Protein AF-0000000083565569 (afdb_homodimer)

InterPro domains:
  IPR007159 SpoVT-AbrB domain [PF04014] (18-50)
  IPR007159 SpoVT-AbrB domain [SM00966] (15-62)
  IPR037914 SpoVT-AbrB domain superfamily [SSF89447] (13-56)

Foldseek 3Di:
DPPPPDDDPDDWDWDDDPPDIDTDDDPVVCVVLPHDVPFDWDWDADPVVRDIDTHGDPPPPPPD/DPPPPDDDPDDWDWDDDPPDIDTDDDPVVCVVLPHDVPFDWDWDADPVVRDIDTHGDPPPPPPD

Organism: NCBI:txid148449

Structure (mmCIF, N/CA/C/O backbone):
data_AF-0000000083565569-model_v1
#
loop_
_entity.id
_entity.type
_entity.pdbx_description
1 polymer 'Antidote-toxin recognition antitoxin MazE'
#
loop_
_atom_site.group_PDB
_atom_site.id
_atom_site.type_symbol
_atom_site.label_atom_id
_atom_site.label_alt_id
_atom_site.label_comp_id
_atom_site.label_asym_id
_atom_site.label_entity_id
_atom_site.label_seq_id
_atom_site.pdbx_PDB_ins_code
_atom_site.Cartn_x
_atom_site.Cartn_y
_atom_site.Cartn_z
_atom_site.occupancy
_atom_site.B_iso_or_equiv
_atom_site.auth_seq_id
_atom_site.auth_comp_id
_atom_site.auth_asym_id
_atom_site.auth_atom_id
_atom_site.pdbx_PDB_model_num
ATOM 1 N N . MET A 1 1 ? 20.891 -3.637 2.094 1 44.06 1 MET A N 1
ATOM 2 C CA . MET A 1 1 ? 20.484 -3.93 3.463 1 44.06 1 MET A CA 1
ATOM 3 C C . MET A 1 1 ? 19.266 -3.094 3.854 1 44.06 1 MET A C 1
ATOM 5 O O . MET A 1 1 ? 19.109 -1.96 3.395 1 44.06 1 MET A O 1
ATOM 9 N N . PRO A 1 2 ? 18.172 -3.762 4.184 1 56.38 2 PRO A N 1
ATOM 10 C CA . PRO A 1 2 ? 17.078 -2.904 4.625 1 56.38 2 PRO A CA 1
ATOM 11 C C . PRO A 1 2 ? 17.516 -1.814 5.594 1 56.38 2 PRO A C 1
ATOM 13 O O . PRO A 1 2 ? 18.484 -2.006 6.34 1 56.38 2 PRO A O 1
ATOM 16 N N . PRO A 1 3 ? 17.312 -0.613 5.199 1 57.56 3 PRO A N 1
ATOM 17 C CA . PRO A 1 3 ? 17.734 0.401 6.168 1 57.56 3 PRO A CA 1
ATOM 18 C C . PRO A 1 3 ? 17.469 -0.012 7.613 1 57.56 3 PRO A C 1
ATOM 20 O O . PRO A 1 3 ? 16.516 -0.741 7.883 1 57.56 3 PRO A O 1
ATOM 23 N N . GLU A 1 4 ? 18.469 -0.09 8.422 1 61.59 4 GLU A N 1
ATOM 24 C CA . GLU A 1 4 ? 18.516 -0.469 9.828 1 61.59 4 GLU A CA 1
ATOM 25 C C . GLU A 1 4 ? 17.234 -0.045 10.555 1 61.59 4 GLU A C 1
ATOM 27 O O . GLU A 1 4 ? 16.781 -0.729 11.469 1 61.59 4 GLU A O 1
ATOM 32 N N . ARG A 1 5 ? 16.547 0.929 10.203 1 79.75 5 ARG A N 1
ATOM 33 C CA . ARG A 1 5 ? 15.445 1.438 11.008 1 79.75 5 ARG A CA 1
ATOM 34 C C . ARG A 1 5 ? 14.102 1.084 10.383 1 79.75 5 ARG A C 1
ATOM 36 O O . ARG A 1 5 ? 13.07 1.639 10.766 1 79.75 5 ARG A O 1
ATOM 43 N N . SER A 1 6 ? 14.086 0.069 9.469 1 91 6 SER A N 1
ATOM 44 C CA . SER A 1 6 ? 12.828 -0.41 8.906 1 91 6 SER A CA 1
ATOM 45 C C . SER A 1 6 ? 12.211 -1.497 9.781 1 91 6 SER A C 1
ATOM 47 O O . SER A 1 6 ? 12.922 -2.33 10.344 1 91 6 SER A O 1
ATOM 49 N N . VAL A 1 7 ? 10.859 -1.335 10.031 1 90.69 7 VAL A N 1
ATOM 50 C CA . VAL A 1 7 ? 10.094 -2.297 10.812 1 90.69 7 VAL A CA 1
ATOM 51 C C . VAL A 1 7 ? 9.258 -3.176 9.891 1 90.69 7 VAL A C 1
ATOM 53 O O . VAL A 1 7 ? 8.492 -2.668 9.062 1 90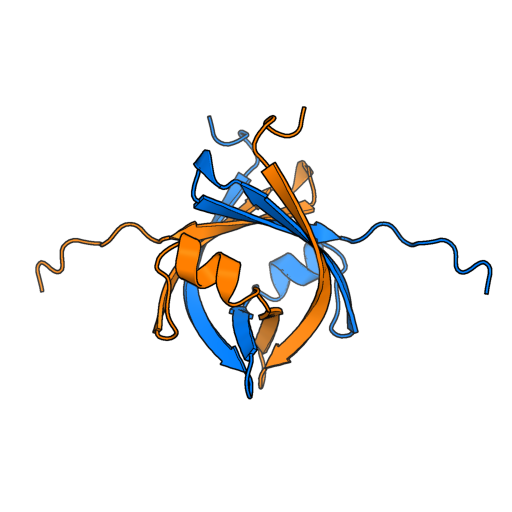.69 7 VAL A O 1
ATOM 56 N N . LEU A 1 8 ? 9.547 -4.469 10.008 1 92.38 8 LEU A N 1
ATOM 57 C CA . LEU A 1 8 ? 8.641 -5.395 9.336 1 92.38 8 LEU A CA 1
ATOM 58 C C . LEU A 1 8 ? 7.27 -5.395 10.008 1 92.38 8 LEU A C 1
ATOM 60 O O . LEU A 1 8 ? 7.141 -5.805 11.164 1 92.38 8 LEU A O 1
ATOM 64 N N . ILE A 1 9 ? 6.184 -4.883 9.328 1 93.81 9 ILE A N 1
ATOM 65 C CA . ILE A 1 9 ? 4.832 -4.848 9.867 1 93.81 9 ILE A CA 1
ATOM 66 C C . ILE A 1 9 ? 4.219 -6.246 9.82 1 93.81 9 ILE A C 1
ATOM 68 O O . ILE A 1 9 ? 3.623 -6.703 10.797 1 93.81 9 ILE A O 1
ATOM 72 N N . GLY A 1 10 ? 4.172 -6.91 8.797 1 94 10 GLY A N 1
ATOM 73 C CA . GLY A 1 10 ? 3.633 -8.25 8.617 1 94 10 GLY A CA 1
ATOM 74 C C . GLY A 1 10 ? 2.98 -8.453 7.266 1 94 10 GLY A C 1
ATOM 75 O O . GLY A 1 10 ? 3.193 -7.668 6.344 1 94 10 GLY A O 1
ATOM 76 N N . ARG A 1 11 ? 2.289 -9.609 7.25 1 96.44 11 ARG A N 1
ATOM 77 C CA . ARG A 1 11 ? 1.621 -9.984 6.008 1 96.44 11 ARG A CA 1
ATOM 78 C C . ARG A 1 11 ? 0.234 -9.359 5.922 1 96.44 11 ARG A C 1
ATOM 80 O O . ARG A 1 11 ? -0.448 -9.203 6.934 1 96.44 11 ARG A O 1
ATOM 87 N N . ARG A 1 12 ? -0.069 -8.922 4.84 1 97.44 12 ARG A N 1
ATOM 88 C CA . ARG A 1 12 ? -1.396 -8.445 4.469 1 97.44 12 ARG A CA 1
ATOM 89 C C . ARG A 1 12 ? -1.885 -9.125 3.193 1 97.44 12 ARG A C 1
ATOM 91 O O . ARG A 1 12 ? -1.098 -9.742 2.471 1 97.44 12 ARG A O 1
ATOM 98 N N . THR A 1 13 ? -3.186 -9.078 2.992 1 97.25 13 THR A N 1
ATOM 99 C CA . THR A 1 13 ? -3.77 -9.617 1.768 1 97.25 13 THR A CA 1
ATOM 100 C C . THR A 1 13 ? -4.242 -8.492 0.853 1 97.25 13 THR A C 1
ATOM 102 O O . THR A 1 13 ? -4.809 -7.504 1.319 1 97.25 13 THR A O 1
ATOM 105 N N . VAL A 1 14 ? -3.918 -8.703 -0.433 1 98.19 14 VAL A N 1
ATOM 106 C CA . VAL A 1 14 ? -4.516 -7.797 -1.41 1 98.19 14 VAL A CA 1
ATOM 107 C C . VAL A 1 14 ? -6.039 -7.871 -1.321 1 98.19 14 VAL A C 1
ATOM 109 O O . VAL A 1 14 ? -6.613 -8.961 -1.334 1 98.19 14 VAL A O 1
ATOM 112 N N . ILE A 1 15 ? -6.688 -6.676 -1.142 1 98.19 15 ILE A N 1
ATOM 113 C CA . ILE A 1 15 ? -8.133 -6.633 -0.956 1 98.19 15 ILE A CA 1
ATOM 114 C C . ILE A 1 15 ? -8.789 -5.969 -2.162 1 9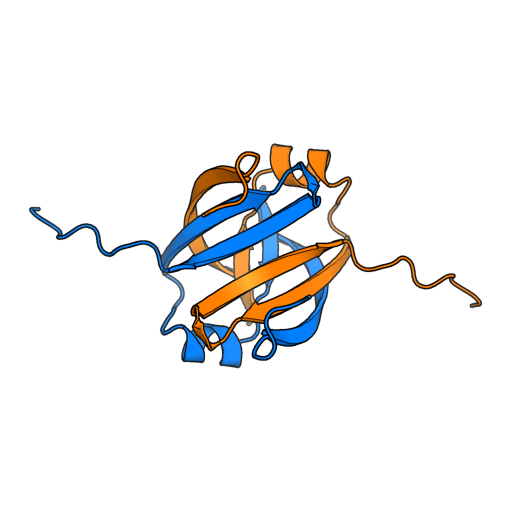8.19 15 ILE A C 1
ATOM 116 O O . ILE A 1 15 ? -8.117 -5.289 -2.945 1 98.19 15 ILE A O 1
ATOM 120 N N . GLU A 1 16 ? -10.109 -6.273 -2.307 1 97.75 16 GLU A N 1
ATOM 121 C CA . GLU A 1 16 ? -10.961 -5.605 -3.287 1 97.75 16 GLU A CA 1
ATOM 122 C C . GLU A 1 16 ? -11.82 -4.527 -2.631 1 97.75 16 GLU A C 1
ATOM 124 O O . GLU A 1 16 ? -12.414 -4.754 -1.576 1 97.75 16 GLU A O 1
ATOM 129 N N . THR A 1 17 ? -11.68 -3.35 -3.055 1 94.5 17 THR A N 1
ATOM 130 C CA . THR A 1 17 ? -12.5 -2.23 -2.605 1 94.5 17 THR A CA 1
ATOM 131 C C . THR A 1 17 ? -13.32 -1.659 -3.762 1 94.5 17 THR A C 1
ATOM 133 O O . THR A 1 17 ? -12.953 -0.634 -4.34 1 94.5 17 THR A O 1
ATOM 136 N N . GLY A 1 18 ? -14.586 -2.145 -4.051 1 92.38 18 GLY A N 1
ATOM 137 C CA . GLY A 1 18 ? -15.336 -1.834 -5.258 1 92.38 18 GLY A CA 1
ATOM 138 C C . GLY A 1 18 ? -14.656 -2.328 -6.523 1 92.38 18 GLY A C 1
ATOM 139 O O . GLY A 1 18 ? -14.383 -3.523 -6.66 1 92.38 18 GLY A O 1
ATOM 140 N N . ASN A 1 19 ? -14.336 -1.54 -7.422 1 93.94 19 ASN A N 1
ATOM 141 C CA . ASN A 1 19 ? -13.633 -1.91 -8.641 1 93.94 19 ASN A CA 1
ATOM 142 C C . ASN A 1 19 ? -12.125 -1.704 -8.5 1 93.94 19 ASN A C 1
ATOM 144 O O . ASN A 1 19 ? -11.383 -1.854 -9.477 1 93.94 19 ASN A O 1
ATOM 148 N N . SER A 1 20 ? -11.781 -1.399 -7.301 1 97.06 20 SER A N 1
ATOM 149 C CA . SER A 1 20 ? -10.367 -1.146 -7.031 1 97.06 20 SER A CA 1
ATOM 150 C C . SER A 1 20 ? -9.766 -2.25 -6.164 1 97.06 20 SER A C 1
ATOM 152 O O . SER A 1 20 ? -10.5 -3.037 -5.559 1 97.06 20 SER A O 1
ATOM 154 N N . GLN A 1 21 ? -8.406 -2.41 -6.277 1 98.06 21 GLN A N 1
ATOM 155 C CA . GLN A 1 21 ? -7.629 -3.303 -5.426 1 98.06 21 GLN A CA 1
ATOM 156 C C . GLN A 1 21 ? -6.547 -2.535 -4.668 1 98.06 21 GLN A C 1
ATOM 158 O O . GLN A 1 21 ? -6.074 -1.498 -5.133 1 98.06 21 GLN A O 1
ATOM 163 N N . GLY A 1 22 ? -6.176 -2.992 -3.465 1 98.19 22 GLY A N 1
ATOM 164 C CA . GLY A 1 22 ? -5.195 -2.309 -2.637 1 98.19 22 GLY A CA 1
ATOM 165 C C . GLY A 1 22 ? -4.754 -3.127 -1.438 1 98.19 22 GLY A C 1
ATOM 166 O O . GLY A 1 22 ? -4.9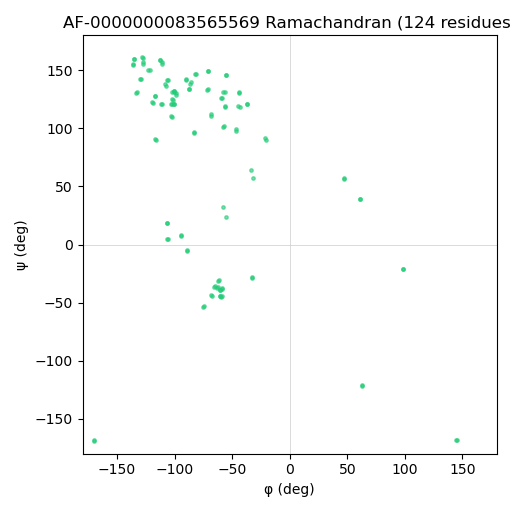38 -4.344 -1.408 1 98.19 22 GLY A O 1
ATOM 167 N N . VAL A 1 23 ? -4.062 -2.492 -0.551 1 98.56 23 VAL A N 1
ATOM 168 C CA . VAL A 1 23 ? -3.594 -3.09 0.694 1 98.56 23 VAL A CA 1
ATOM 169 C C . VAL A 1 23 ? -3.975 -2.197 1.873 1 98.56 23 VAL A C 1
ATOM 171 O O . VAL A 1 23 ? -3.961 -0.969 1.759 1 98.56 23 VAL A O 1
ATOM 174 N N . THR A 1 24 ? -4.328 -2.846 2.934 1 98.5 24 THR A N 1
ATOM 175 C CA . THR A 1 24 ? -4.586 -2.109 4.164 1 98.5 24 THR A CA 1
ATOM 176 C C . THR A 1 24 ? -3.285 -1.804 4.898 1 98.5 24 THR A C 1
ATOM 178 O O . THR A 1 24 ? -2.309 -2.547 4.773 1 98.5 24 THR A O 1
ATOM 181 N N . ILE A 1 25 ? -3.262 -0.7 5.551 1 98.38 25 ILE A N 1
ATOM 182 C CA . ILE A 1 25 ? -2.148 -0.253 6.383 1 98.38 25 ILE A CA 1
ATOM 183 C C . ILE A 1 25 ? -2.604 -0.132 7.836 1 98.38 25 ILE A C 1
ATOM 185 O O . ILE A 1 25 ? -3.627 0.494 8.117 1 98.38 25 ILE A O 1
ATOM 189 N N . PRO A 1 26 ? -1.857 -0.762 8.75 1 98.19 26 PRO A N 1
ATOM 190 C CA . PRO A 1 26 ? -2.273 -0.657 10.156 1 98.19 26 PRO A CA 1
ATOM 191 C C . PRO A 1 26 ? -2.402 0.79 10.625 1 98.19 26 PRO A C 1
ATOM 193 O O . PRO A 1 26 ? -1.622 1.65 10.211 1 98.19 26 PRO A O 1
ATOM 196 N N . GLN A 1 27 ? -3.387 0.95 11.516 1 97.62 27 GLN A N 1
ATOM 197 C CA . GLN A 1 27 ? -3.705 2.295 11.984 1 97.62 27 GLN A CA 1
ATOM 198 C C . GLN A 1 27 ? -2.494 2.953 12.641 1 97.62 27 GLN A C 1
ATOM 200 O O . GLN A 1 27 ? -2.303 4.164 12.531 1 97.62 27 GLN A O 1
ATOM 205 N N . GLU A 1 28 ? -1.705 2.184 13.383 1 97.31 28 GLU A N 1
ATOM 206 C CA . GLU A 1 28 ? -0.529 2.727 14.055 1 97.31 28 GLU A CA 1
ATOM 207 C C . GLU A 1 28 ? 0.462 3.311 13.055 1 97.31 28 GLU A C 1
ATOM 209 O O . GLU A 1 28 ? 1.127 4.309 13.344 1 97.31 28 GLU A O 1
ATOM 214 N N . VAL A 1 29 ? 0.611 2.639 11.938 1 97.69 29 VAL A N 1
ATOM 215 C CA . VAL A 1 29 ? 1.509 3.113 10.891 1 97.69 29 VAL A CA 1
ATOM 216 C C . VAL A 1 29 ? 0.95 4.395 10.273 1 97.69 29 VAL A C 1
ATOM 218 O O . VAL A 1 29 ? 1.679 5.371 10.094 1 97.69 29 VAL A O 1
ATOM 221 N N . LEU A 1 30 ? -0.359 4.41 10.008 1 98 30 LEU A N 1
ATOM 222 C CA . LEU A 1 30 ? -0.992 5.609 9.469 1 98 30 LEU A CA 1
ATOM 223 C C . LEU A 1 30 ? -0.829 6.785 10.43 1 98 30 LEU A C 1
ATOM 225 O O . LEU A 1 30 ? -0.549 7.906 9.992 1 98 30 LEU A O 1
ATOM 229 N N . ALA A 1 31 ? -1.051 6.531 11.688 1 97.56 31 ALA A N 1
ATOM 230 C CA . ALA A 1 31 ? -0.905 7.566 12.711 1 97.56 31 ALA A CA 1
ATOM 231 C C . ALA A 1 31 ? 0.521 8.109 12.742 1 97.56 31 ALA A C 1
ATOM 233 O O . ALA A 1 31 ? 0.73 9.32 12.82 1 97.56 31 ALA A O 1
ATOM 234 N N . ASP A 1 32 ? 1.451 7.18 12.672 1 97.12 32 ASP A N 1
ATOM 235 C CA . ASP A 1 32 ? 2.854 7.582 12.695 1 97.12 32 ASP A CA 1
ATOM 236 C C . ASP A 1 32 ? 3.189 8.461 11.484 1 97.12 32 ASP A C 1
ATOM 238 O O . ASP A 1 32 ? 4.023 9.367 11.586 1 97.12 32 ASP A O 1
ATOM 242 N N . MET A 1 33 ? 2.562 8.25 10.445 1 97.38 33 MET A N 1
ATOM 243 C CA . MET A 1 33 ? 2.797 9.008 9.219 1 97.38 33 MET A CA 1
ATOM 244 C C . MET A 1 33 ? 1.916 10.258 9.172 1 97.38 33 MET A C 1
ATOM 246 O O . MET A 1 33 ? 1.964 11.016 8.203 1 97.38 33 MET A O 1
ATOM 250 N N . ASP A 1 34 ? 1.039 10.367 10.164 1 96.62 34 ASP A N 1
ATOM 251 C CA . ASP A 1 34 ? 0.085 11.469 10.234 1 96.62 34 ASP A CA 1
ATOM 252 C C . ASP A 1 34 ? -0.846 11.469 9.023 1 96.62 34 ASP A C 1
ATOM 254 O O . ASP A 1 34 ? -1.065 12.508 8.398 1 96.62 34 ASP A O 1
ATOM 258 N N . LEU A 1 35 ? -1.199 10.359 8.664 1 97.25 35 LEU A N 1
ATOM 259 C CA . LEU A 1 35 ? -2.125 10.172 7.555 1 97.25 35 LEU A CA 1
ATOM 260 C C . LEU A 1 35 ? -3.506 9.766 8.062 1 97.25 35 LEU A C 1
ATOM 262 O O . LEU A 1 35 ? -3.621 8.992 9.016 1 97.25 35 LEU A O 1
ATOM 266 N N . LYS A 1 36 ? -4.539 10.297 7.414 1 96.5 36 LYS A N 1
ATOM 267 C CA . LYS A 1 36 ? -5.938 9.938 7.637 1 96.5 36 LYS A CA 1
ATOM 268 C C . LYS A 1 36 ? -6.676 9.75 6.312 1 96.5 36 LYS A C 1
ATOM 270 O O . LYS A 1 36 ? -6.168 10.133 5.258 1 96.5 36 LYS A O 1
ATOM 275 N N . VAL A 1 37 ? -7.816 9.016 6.438 1 97.44 37 VAL A N 1
ATOM 276 C CA . VAL A 1 37 ? -8.68 8.875 5.266 1 97.44 37 VAL A CA 1
ATOM 277 C C . VAL A 1 37 ? -8.836 10.227 4.57 1 97.44 37 VAL A C 1
ATOM 279 O O . VAL A 1 37 ? -9.07 11.242 5.227 1 97.44 37 VAL A O 1
ATOM 282 N N . GLY A 1 38 ? -8.656 10.273 3.354 1 97 38 GLY A N 1
ATOM 283 C CA . GLY A 1 38 ? -8.781 11.5 2.582 1 97 38 GLY A CA 1
ATOM 284 C C . GLY A 1 38 ? -7.449 12.164 2.299 1 97 38 GLY A C 1
ATOM 285 O O . GLY A 1 38 ? -7.352 13.023 1.42 1 97 38 GLY A O 1
ATOM 286 N N . HIS A 1 39 ? -6.402 11.883 3.064 1 96.88 39 HIS A N 1
ATOM 287 C CA . HIS A 1 39 ? -5.082 12.445 2.805 1 96.88 39 HIS A CA 1
ATOM 288 C C . HIS A 1 39 ? -4.457 11.828 1.556 1 96.88 39 HIS A C 1
ATOM 290 O O . HIS A 1 39 ? -4.754 10.688 1.208 1 96.88 39 HIS A O 1
ATOM 296 N N . GLU A 1 40 ? -3.668 12.648 0.927 1 97.12 40 GLU A N 1
ATOM 297 C CA . GLU A 1 40 ? -2.996 12.195 -0.287 1 97.12 40 GLU A CA 1
ATOM 298 C C . GLU A 1 40 ? -1.645 11.562 0.033 1 97.12 40 GLU A C 1
ATOM 300 O O . GLU A 1 40 ? -0.918 12.047 0.903 1 97.12 40 GLU A O 1
ATOM 305 N N . VAL A 1 41 ? -1.383 10.461 -0.771 1 98.12 41 VAL A N 1
ATOM 306 C CA . VAL A 1 41 ? -0.083 9.805 -0.73 1 98.12 41 VAL A CA 1
ATOM 307 C C . VAL A 1 41 ? 0.488 9.695 -2.143 1 98.12 41 VAL A C 1
ATOM 309 O O . VAL A 1 41 ? -0.249 9.805 -3.125 1 98.12 41 VAL A O 1
ATOM 312 N N . THR A 1 42 ? 1.783 9.602 -2.217 1 97.06 42 THR A N 1
ATOM 313 C CA . THR A 1 42 ? 2.465 9.297 -3.471 1 97.06 42 THR A CA 1
ATOM 314 C C . THR A 1 42 ? 2.871 7.824 -3.521 1 97.06 42 THR A C 1
ATOM 316 O O . THR A 1 42 ? 3.381 7.281 -2.539 1 97.06 42 THR A O 1
ATOM 319 N N . LEU A 1 43 ? 2.557 7.094 -4.66 1 97.94 43 LEU A N 1
ATOM 320 C CA . LEU A 1 43 ? 3.025 5.734 -4.906 1 97.94 43 LEU A CA 1
ATOM 321 C C . LEU A 1 43 ? 4.242 5.734 -5.828 1 97.94 43 LEU A C 1
ATOM 323 O O . LEU A 1 43 ? 4.238 6.406 -6.859 1 97.94 43 LEU A O 1
ATOM 327 N N . VAL A 1 44 ? 5.293 5.039 -5.395 1 96.88 44 VAL A N 1
ATOM 328 C CA . VAL A 1 44 ? 6.473 4.812 -6.219 1 96.88 44 VAL A CA 1
ATOM 329 C C . VAL A 1 44 ? 6.668 3.312 -6.441 1 96.88 44 VAL A C 1
ATOM 331 O O . VAL A 1 44 ? 6.75 2.541 -5.484 1 96.88 44 VAL A O 1
ATOM 334 N N . TYR A 1 45 ? 6.68 2.893 -7.727 1 97.94 45 TYR A N 1
ATOM 335 C CA . TYR A 1 45 ? 6.824 1.481 -8.062 1 97.94 45 TYR A CA 1
ATOM 336 C C . TYR A 1 45 ? 8.25 1.172 -8.508 1 97.94 45 TYR A C 1
ATOM 338 O O . TYR A 1 45 ? 8.727 1.721 -9.5 1 97.94 45 TYR A O 1
ATOM 346 N N . ASP A 1 46 ? 9 0.426 -7.656 1 96 46 ASP A N 1
ATOM 347 C CA . ASP A 1 46 ? 10.297 -0.144 -8.016 1 96 46 ASP A CA 1
ATOM 348 C C . ASP A 1 46 ? 10.133 -1.458 -8.773 1 96 46 ASP A C 1
ATOM 350 O O . ASP A 1 46 ? 10.023 -2.523 -8.164 1 96 46 ASP A O 1
ATOM 354 N N . ARG A 1 47 ? 10.172 -1.364 -10.125 1 94.31 47 ARG A N 1
ATOM 355 C CA . ARG A 1 47 ? 9.906 -2.527 -10.961 1 94.31 47 ARG A CA 1
ATOM 356 C C . ARG A 1 47 ? 10.984 -3.596 -10.773 1 94.31 47 ARG A C 1
ATOM 358 O O . ARG A 1 47 ? 10.68 -4.793 -10.781 1 94.31 47 ARG A O 1
ATOM 365 N N . GLU A 1 48 ? 12.148 -3.166 -10.594 1 93.12 48 GLU A N 1
ATOM 366 C CA . GLU A 1 48 ? 13.266 -4.094 -10.469 1 93.12 48 GLU A CA 1
ATOM 367 C C . GLU A 1 48 ? 13.102 -4.988 -9.242 1 93.12 48 GLU A C 1
ATOM 369 O O . GLU A 1 48 ? 13.422 -6.18 -9.289 1 93.12 48 GLU A O 1
ATOM 374 N N . ASN A 1 49 ? 12.57 -4.387 -8.164 1 92.75 49 ASN A N 1
ATOM 375 C CA . ASN A 1 49 ? 12.422 -5.145 -6.926 1 92.75 49 ASN A CA 1
ATOM 376 C C . ASN A 1 49 ? 10.969 -5.531 -6.668 1 92.7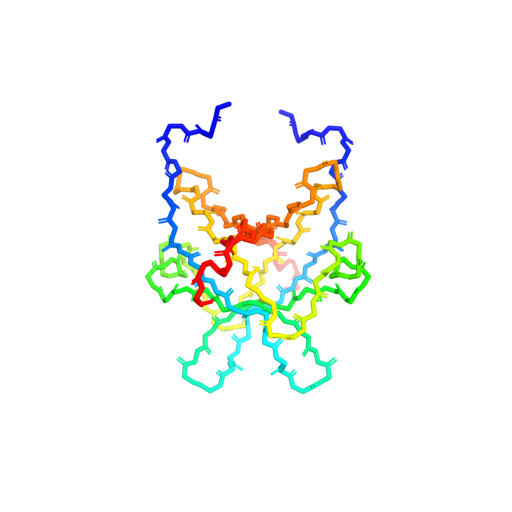5 49 ASN A C 1
ATOM 378 O O . ASN A 1 49 ? 10.664 -6.16 -5.656 1 92.75 49 ASN A O 1
ATOM 382 N N . GLU A 1 50 ? 10.117 -5.215 -7.641 1 94.69 50 GLU A N 1
ATOM 383 C CA . GLU A 1 50 ? 8.688 -5.477 -7.512 1 94.69 50 GLU A CA 1
ATOM 384 C C . GLU A 1 50 ? 8.164 -5.016 -6.152 1 94.69 50 GLU A C 1
ATOM 386 O O . GLU A 1 50 ? 7.559 -5.801 -5.414 1 94.69 50 GLU A O 1
ATOM 391 N N . ARG A 1 51 ? 8.352 -3.766 -5.863 1 96.69 51 ARG A N 1
ATOM 392 C CA . ARG A 1 51 ? 8.016 -3.131 -4.598 1 96.69 51 ARG A CA 1
ATOM 393 C C . ARG A 1 51 ? 7.293 -1.807 -4.824 1 96.69 51 ARG A C 1
ATOM 395 O O . ARG A 1 51 ? 7.707 -1.002 -5.66 1 96.69 51 ARG A O 1
ATOM 402 N N . VAL A 1 52 ? 6.145 -1.634 -4.117 1 98.12 52 VAL A N 1
ATOM 403 C CA . VAL A 1 52 ? 5.445 -0.354 -4.121 1 98.12 52 VAL A CA 1
ATOM 404 C C . VAL A 1 52 ? 5.742 0.405 -2.832 1 98.12 52 VAL A C 1
ATOM 406 O O . VAL A 1 52 ? 5.551 -0.122 -1.733 1 98.12 52 VAL A O 1
ATOM 409 N N . ALA A 1 53 ? 6.234 1.624 -2.965 1 97.88 53 ALA A N 1
ATOM 410 C CA . ALA A 1 53 ? 6.438 2.5 -1.813 1 97.88 53 ALA A CA 1
ATOM 411 C C . ALA A 1 53 ? 5.305 3.518 -1.694 1 97.88 53 ALA A C 1
ATOM 413 O O . ALA A 1 53 ? 4.883 4.109 -2.691 1 97.88 53 ALA A O 1
ATOM 414 N N . VAL A 1 54 ? 4.77 3.65 -0.515 1 98.19 54 VAL A N 1
ATOM 415 C CA . VAL A 1 54 ? 3.719 4.605 -0.186 1 98.19 54 VAL A CA 1
ATOM 416 C C . VAL A 1 54 ? 4.273 5.684 0.745 1 98.19 54 VAL A C 1
ATOM 418 O O . VAL A 1 54 ? 4.805 5.375 1.812 1 98.19 54 VAL A O 1
ATOM 421 N N . GLU A 1 55 ? 4.203 6.926 0.331 1 96.62 55 GLU A N 1
ATOM 422 C CA . GLU A 1 55 ? 4.695 8.047 1.126 1 96.62 55 GLU A CA 1
ATOM 423 C C . GLU A 1 55 ? 3.713 9.211 1.101 1 96.62 55 GLU A C 1
ATOM 425 O O . GLU A 1 55 ? 2.918 9.344 0.167 1 96.62 55 GLU A O 1
ATOM 430 N N . ARG A 1 56 ? 3.824 10.023 2.178 1 96.06 56 ARG A N 1
ATOM 431 C CA . ARG A 1 56 ? 2.992 11.219 2.201 1 96.06 56 ARG A CA 1
ATOM 432 C C . ARG A 1 56 ? 3.256 12.094 0.982 1 96.06 56 ARG A C 1
ATOM 434 O O . ARG A 1 56 ? 4.41 12.297 0.597 1 96.06 56 ARG A O 1
ATOM 441 N N . ALA A 1 57 ? 2.152 12.492 0.339 1 94.56 57 ALA A N 1
ATOM 442 C CA . ALA A 1 57 ? 2.299 13.414 -0.787 1 94.56 57 ALA A CA 1
ATOM 443 C C . ALA A 1 57 ? 2.688 14.805 -0.309 1 94.56 57 ALA A C 1
ATOM 445 O O . ALA A 1 57 ? 2.197 15.281 0.72 1 94.56 57 ALA A O 1
ATOM 446 N N . PRO A 1 58 ? 3.68 15.352 -0.982 1 83.12 58 PRO A N 1
ATOM 447 C CA . PRO A 1 58 ? 4.027 16.719 -0.59 1 83.12 58 PRO A CA 1
ATOM 448 C C . PRO A 1 58 ? 2.842 17.688 -0.669 1 83.12 58 PRO A C 1
ATOM 450 O O . PRO A 1 58 ? 1.956 17.5 -1.512 1 83.12 58 PRO A O 1
ATOM 453 N N . GLU A 1 59 ? 2.451 18.297 0.529 1 67.06 59 GLU A N 1
ATOM 454 C CA . GLU A 1 59 ? 1.408 19.312 0.462 1 67.06 59 GLU A CA 1
ATOM 455 C C . GLU A 1 59 ? 1.673 20.297 -0.673 1 67.06 59 GLU A C 1
ATOM 457 O O . GLU A 1 59 ? 2.824 20.641 -0.948 1 67.06 59 GLU A O 1
ATOM 462 N N . SER A 1 60 ? 0.921 19.984 -1.795 1 57.81 60 SER A N 1
ATOM 463 C CA . SER A 1 60 ? 1.003 21.125 -2.709 1 57.81 60 SER A CA 1
ATOM 464 C C . SER A 1 60 ? 0.503 22.406 -2.047 1 57.81 60 SER A C 1
ATOM 466 O O . SER A 1 60 ? -0.483 22.375 -1.307 1 57.81 60 SER A O 1
ATOM 468 N N . GLY A 1 61 ? 1.198 23.359 -1.54 1 47.31 61 GLY A N 1
ATOM 469 C CA . GLY A 1 61 ? 0.652 24.656 -1.185 1 47.31 61 GLY A CA 1
ATOM 470 C C . GLY A 1 61 ? -0.635 24.984 -1.917 1 47.31 61 GLY A C 1
ATOM 471 O O . GLY A 1 61 ? -0.727 24.797 -3.133 1 47.31 61 GLY A O 1
ATOM 472 N N . GLY A 1 62 ? -1.817 24.719 -1.474 1 41.62 62 GLY A N 1
ATOM 473 C CA . GLY A 1 62 ? -3.004 25.359 -2.014 1 41.62 62 GLY A CA 1
ATOM 474 C C . GLY A 1 62 ? -2.76 26.797 -2.449 1 41.62 62 GLY A C 1
ATOM 475 O O . GLY A 1 62 ? -2.49 27.672 -1.619 1 41.62 62 GLY A O 1
ATOM 476 N N . VAL A 1 63 ? -1.938 27.141 -3.43 1 36.53 63 VAL A N 1
ATOM 477 C CA . VAL A 1 63 ? -2.334 28.422 -3.99 1 36.53 63 VAL A CA 1
ATOM 478 C C . VAL A 1 63 ? -3.793 28.375 -4.438 1 36.53 63 VAL A C 1
ATOM 480 O O . VAL A 1 63 ? -4.348 29.375 -4.895 1 36.53 63 VAL A O 1
ATOM 483 N N . PHE A 1 64 ? -4.75 27.516 -3.955 1 31.25 64 PHE A N 1
ATOM 484 C CA . PHE A 1 64 ? -6.047 27.984 -4.434 1 31.25 64 PHE A CA 1
ATOM 485 C C . PHE A 1 64 ? -6.512 29.203 -3.645 1 31.25 64 PHE A C 1
ATOM 487 O O . PHE A 1 64 ? -6.102 29.406 -2.5 1 31.25 64 PHE A O 1
ATOM 494 N N . MET B 1 1 ? 19.562 8.234 -3.812 1 43.91 1 MET B N 1
ATOM 495 C CA . MET B 1 1 ? 18.984 8.422 -5.137 1 43.91 1 MET B CA 1
ATOM 496 C C . MET B 1 1 ? 17.922 7.367 -5.426 1 43.91 1 MET B C 1
ATOM 498 O O . MET B 1 1 ? 18.031 6.23 -4.969 1 43.91 1 MET B O 1
ATOM 502 N N . PRO B 1 2 ? 16.672 7.824 -5.602 1 5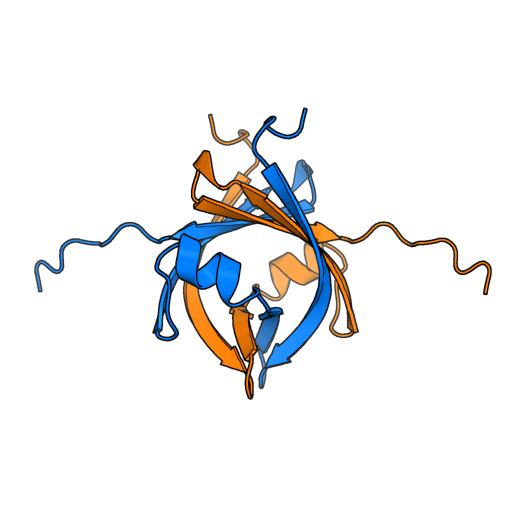5.25 2 PRO B N 1
ATOM 503 C CA . PRO B 1 2 ? 15.711 6.77 -5.945 1 55.25 2 PRO B CA 1
ATOM 504 C C . PRO B 1 2 ? 16.266 5.789 -6.977 1 55.25 2 PRO B C 1
ATOM 506 O O . PRO B 1 2 ? 17.078 6.168 -7.816 1 55.25 2 PRO B O 1
ATOM 509 N N . PRO B 1 3 ? 16.359 4.578 -6.562 1 56.97 3 PRO B N 1
ATOM 510 C CA . PRO B 1 3 ? 16.875 3.674 -7.59 1 56.97 3 PRO B CA 1
ATOM 511 C C . PRO B 1 3 ? 16.375 4.02 -8.992 1 56.97 3 PRO B C 1
ATOM 513 O O . PRO B 1 3 ? 15.273 4.547 -9.148 1 56.97 3 PRO B O 1
ATOM 516 N N . GLU B 1 4 ? 17.266 4.309 -9.938 1 60.56 4 GLU B N 1
ATOM 517 C CA . GLU B 1 4 ? 17.094 4.68 -11.344 1 60.56 4 GLU B CA 1
ATOM 518 C C . GLU B 1 4 ? 15.867 3.994 -11.938 1 60.56 4 GLU B C 1
ATOM 520 O O . GLU B 1 4 ? 15.195 4.559 -12.805 1 60.56 4 GLU B O 1
ATOM 525 N N . ARG B 1 5 ? 15.438 2.902 -11.547 1 79.25 5 ARG B N 1
ATOM 526 C CA . ARG B 1 5 ? 14.398 2.172 -12.273 1 79.25 5 ARG B CA 1
ATOM 527 C C . ARG B 1 5 ? 13.062 2.234 -11.539 1 79.25 5 ARG B C 1
ATOM 529 O O . ARG B 1 5 ? 12.148 1.464 -11.828 1 79.25 5 ARG B O 1
ATOM 536 N N . SER B 1 6 ? 12.922 3.227 -10.609 1 91.12 6 SER B N 1
ATOM 537 C CA . SER B 1 6 ? 11.648 3.424 -9.938 1 91.12 6 SER B CA 1
ATOM 538 C C . SER B 1 6 ? 10.734 4.352 -10.734 1 91.12 6 SER B C 1
ATOM 540 O O . SER B 1 6 ? 11.211 5.316 -11.344 1 91.12 6 SER B O 1
ATOM 542 N N . VAL B 1 7 ? 9.438 3.898 -10.867 1 91.06 7 VAL B N 1
ATOM 543 C CA . VAL B 1 7 ? 8.422 4.672 -11.578 1 91.06 7 VAL B CA 1
ATOM 544 C C . VAL B 1 7 ? 7.504 5.363 -10.57 1 91.06 7 VAL B C 1
ATOM 546 O O . VAL B 1 7 ? 6.938 4.715 -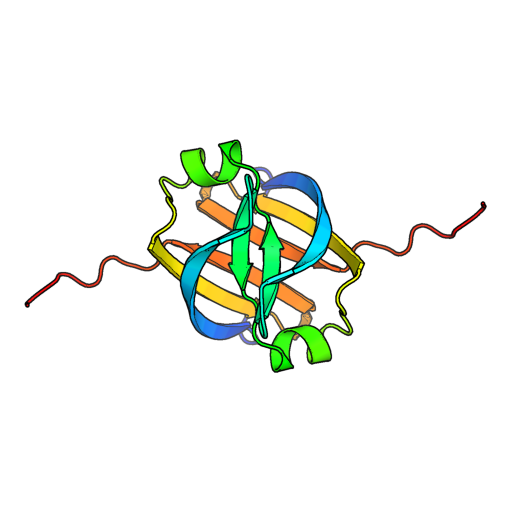9.688 1 91.06 7 VAL B O 1
ATOM 549 N N . LEU B 1 8 ? 7.496 6.68 -10.703 1 92.62 8 LEU B N 1
ATOM 550 C CA . LEU B 1 8 ? 6.48 7.402 -9.945 1 92.62 8 LEU B CA 1
ATOM 551 C C . LEU B 1 8 ? 5.086 7.113 -10.492 1 92.62 8 LEU B C 1
ATOM 553 O O . LEU B 1 8 ? 4.773 7.484 -11.625 1 92.62 8 LEU B O 1
ATOM 557 N N . ILE B 1 9 ? 4.199 6.379 -9.75 1 93.94 9 ILE B N 1
ATOM 558 C CA . ILE B 1 9 ? 2.844 6.055 -10.172 1 93.94 9 ILE B CA 1
ATOM 559 C C . ILE B 1 9 ? 1.959 7.297 -10.062 1 93.94 9 ILE B C 1
ATOM 561 O O . ILE B 1 9 ? 1.203 7.613 -10.984 1 93.94 9 ILE B O 1
ATOM 565 N N . GLY B 1 10 ? 1.879 7.945 -9.016 1 94.19 10 GLY B N 1
ATOM 566 C CA . GLY B 1 10 ? 1.099 9.148 -8.781 1 94.19 10 GLY B CA 1
ATOM 567 C C . GLY B 1 10 ? 0.511 9.219 -7.383 1 94.19 10 GLY B C 1
ATOM 568 O O . GLY B 1 10 ? 0.942 8.492 -6.488 1 94.19 10 GLY B O 1
ATOM 569 N N . ARG B 1 11 ? -0.396 10.203 -7.312 1 96.5 11 ARG B N 1
ATOM 570 C CA . ARG B 1 11 ? -1.036 10.43 -6.023 1 96.5 11 ARG B CA 1
ATOM 571 C C . ARG B 1 11 ? -2.244 9.523 -5.836 1 96.5 11 ARG B C 1
ATOM 573 O O . ARG B 1 11 ? -2.949 9.211 -6.801 1 96.5 11 ARG B O 1
ATOM 580 N N . ARG B 1 12 ? -2.385 9.055 -4.758 1 97.44 12 ARG B N 1
ATOM 581 C CA . ARG B 1 12 ? -3.547 8.305 -4.293 1 97.44 12 ARG B CA 1
ATOM 582 C C . ARG B 1 12 ? -4.07 8.875 -2.977 1 97.44 12 ARG B C 1
ATOM 584 O O . ARG B 1 12 ? -3.383 9.648 -2.311 1 97.44 12 ARG B O 1
ATOM 591 N N . THR B 1 13 ? -5.297 8.547 -2.672 1 97.31 13 THR B N 1
ATOM 592 C CA . THR B 1 13 ? -5.879 8.953 -1.399 1 97.31 13 THR B CA 1
ATOM 593 C C . THR B 1 13 ? -6.027 7.762 -0.462 1 97.31 13 THR B C 1
ATOM 595 O O . THR B 1 13 ? -6.41 6.672 -0.893 1 97.31 13 THR B O 1
ATOM 598 N N . VAL B 1 14 ? -5.68 8.047 0.799 1 98.19 14 VAL B N 1
ATOM 599 C CA . VAL B 1 14 ? -5.992 7.039 1.81 1 98.19 14 VAL B CA 1
ATOM 600 C C . VAL B 1 14 ? -7.5 6.789 1.836 1 98.19 14 VAL B C 1
ATOM 602 O O . VAL B 1 14 ? -8.289 7.73 1.901 1 98.19 14 VAL B O 1
ATOM 605 N N . ILE B 1 15 ? -7.883 5.484 1.693 1 98.19 15 ILE B N 1
ATOM 606 C CA . ILE B 1 15 ? -9.297 5.137 1.615 1 98.19 15 ILE B CA 1
ATOM 607 C C . ILE B 1 15 ? -9.703 4.355 2.861 1 98.19 15 ILE B C 1
ATOM 609 O O . ILE B 1 15 ? -8.852 3.826 3.578 1 98.19 15 ILE B O 1
ATOM 613 N N . GLU B 1 16 ? -11.055 4.379 3.107 1 97.75 16 GLU B N 1
ATOM 614 C CA . GLU B 1 16 ? -11.664 3.555 4.145 1 97.75 16 GLU B CA 1
ATOM 615 C C . GLU B 1 16 ? -12.312 2.307 3.549 1 97.75 16 GLU B C 1
ATOM 617 O O . GLU B 1 16 ? -13.016 2.389 2.539 1 97.75 16 GLU B O 1
ATOM 622 N N . THR B 1 17 ? -11.891 1.199 3.961 1 94.56 17 THR B N 1
ATOM 623 C CA . THR B 1 17 ? -12.477 -0.076 3.566 1 94.56 17 THR B CA 1
ATOM 624 C C . THR B 1 17 ? -13.055 -0.803 4.777 1 94.56 17 THR B C 1
ATOM 626 O O . THR B 1 17 ? -12.43 -1.712 5.32 1 94.56 17 THR B O 1
ATOM 629 N N . GLY B 1 18 ? -14.391 -0.634 5.188 1 92.44 18 GLY B N 1
ATOM 630 C CA . GLY B 1 18 ? -14.945 -1.095 6.449 1 92.44 18 GLY B CA 1
ATOM 631 C C . GLY B 1 18 ? -14.297 -0.447 7.656 1 92.44 18 GLY B C 1
ATOM 632 O O . GLY B 1 18 ? -14.289 0.78 7.781 1 92.44 18 GLY B O 1
ATOM 633 N N . ASN B 1 19 ? -13.75 -1.136 8.531 1 94 19 ASN B N 1
ATOM 634 C CA . ASN B 1 19 ? -13.055 -0.607 9.703 1 94 19 ASN B CA 1
ATOM 635 C C . ASN B 1 19 ? -11.555 -0.476 9.453 1 94 19 ASN B C 1
ATOM 637 O O . ASN B 1 19 ? -10.797 -0.157 10.367 1 94 19 ASN B O 1
ATOM 641 N N . SER B 1 20 ? -11.25 -0.705 8.219 1 97.19 20 SER B N 1
ATOM 642 C CA . SER B 1 20 ? -9.844 -0.646 7.84 1 97.19 20 SER B CA 1
ATOM 643 C C . SER B 1 20 ? -9.562 0.552 6.938 1 97.19 20 SER B C 1
ATOM 645 O O . SER B 1 20 ? -10.492 1.169 6.41 1 97.19 20 SER B O 1
ATOM 647 N N . GLN B 1 2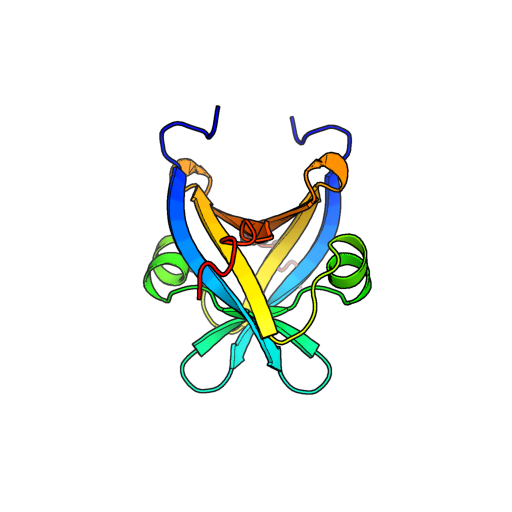1 ? -8.25 0.99 6.914 1 98.06 21 GLN B N 1
ATOM 648 C CA . GLN B 1 21 ? -7.75 2.023 6.016 1 98.06 21 GLN B CA 1
ATOM 649 C C . GLN B 1 21 ? -6.59 1.501 5.172 1 98.06 21 GLN B C 1
ATOM 651 O O . GLN B 1 21 ? -5.867 0.599 5.594 1 98.06 21 GLN B O 1
ATOM 656 N N . GLY B 1 22 ? -6.418 2.018 3.947 1 98.25 22 GLY B N 1
ATOM 657 C CA . GLY B 1 22 ? -5.379 1.556 3.041 1 98.25 22 GLY B CA 1
ATOM 658 C C . GLY B 1 22 ? -5.219 2.438 1.817 1 98.25 22 GLY B C 1
ATOM 659 O O . GLY B 1 22 ? -5.668 3.586 1.81 1 98.25 22 GLY B O 1
ATOM 660 N N . VAL B 1 23 ? -4.484 1.948 0.875 1 98.56 23 VAL B N 1
ATOM 661 C CA . VAL B 1 23 ? -4.254 2.623 -0.398 1 98.56 23 VAL B CA 1
ATOM 662 C C . VAL B 1 23 ? -4.527 1.66 -1.552 1 98.56 23 VAL B C 1
ATOM 664 O O . VAL B 1 23 ? -4.25 0.464 -1.45 1 98.56 23 VAL B O 1
ATOM 667 N N . THR B 1 24 ? -5.09 2.201 -2.576 1 98.5 24 THR B N 1
ATOM 668 C CA . THR B 1 24 ? -5.285 1.416 -3.791 1 98.5 24 THR B CA 1
ATOM 669 C C . THR B 1 24 ? -4.004 1.385 -4.625 1 98.5 24 THR B C 1
ATOM 671 O O . THR B 1 24 ? -3.201 2.316 -4.57 1 98.5 24 THR B O 1
ATOM 674 N N . ILE B 1 25 ? -3.797 0.31 -5.281 1 98.38 25 ILE B N 1
ATOM 675 C CA . ILE B 1 25 ? -2.684 0.097 -6.199 1 98.38 25 ILE B CA 1
ATOM 676 C C . ILE B 1 25 ? -3.217 -0.135 -7.613 1 98.38 25 ILE B C 1
ATOM 678 O O . ILE B 1 25 ? -4.098 -0.97 -7.82 1 98.38 25 ILE B O 1
ATOM 682 N N . PRO B 1 26 ? -2.695 0.643 -8.578 1 98.19 26 PRO B N 1
ATOM 683 C CA . PRO B 1 26 ? -3.188 0.439 -9.938 1 98.19 26 PRO B CA 1
ATOM 684 C C . PRO B 1 26 ? -3.039 -1.006 -10.414 1 98.19 26 PRO B C 1
ATOM 686 O O . PRO B 1 26 ? -2.059 -1.673 -10.07 1 98.19 26 PRO B O 1
ATOM 689 N N . GLN B 1 27 ? -4.047 -1.393 -11.227 1 97.62 27 GLN B N 1
ATOM 690 C CA . GLN B 1 27 ? -4.109 -2.781 -11.672 1 97.62 27 GLN B CA 1
ATOM 691 C C . GLN B 1 27 ? -2.846 -3.172 -12.438 1 97.62 27 GLN B C 1
ATOM 693 O O . GLN B 1 27 ? -2.389 -4.312 -12.344 1 97.62 27 GLN B O 1
ATOM 698 N N . GLU B 1 28 ? -2.314 -2.25 -13.227 1 97.31 28 GLU B N 1
ATOM 699 C CA . GLU B 1 28 ? -1.111 -2.537 -14 1 97.31 28 GLU B CA 1
ATOM 700 C C . GLU B 1 28 ? 0.064 -2.881 -13.094 1 97.31 28 GLU B C 1
ATOM 702 O O . GLU B 1 28 ? 0.901 -3.717 -13.438 1 97.31 28 GLU B O 1
ATOM 707 N N . VAL B 1 29 ? 0.159 -2.178 -11.992 1 97.75 29 VAL B N 1
ATOM 708 C CA . VAL B 1 29 ? 1.221 -2.438 -11.023 1 97.75 29 VAL B CA 1
ATOM 709 C C . VAL B 1 29 ? 1.003 -3.801 -10.375 1 97.75 29 VAL B C 1
ATOM 711 O O . VAL B 1 29 ? 1.936 -4.598 -10.258 1 97.75 29 VAL B O 1
ATOM 714 N N . LEU B 1 30 ? -0.235 -4.102 -9.992 1 98.06 30 LEU B N 1
ATOM 715 C CA . LEU B 1 30 ? -0.549 -5.402 -9.414 1 98.06 30 LEU B CA 1
ATOM 716 C C . LEU B 1 30 ? -0.216 -6.527 -10.391 1 98.06 30 LEU B C 1
ATOM 718 O O . LEU B 1 30 ? 0.332 -7.559 -9.992 1 98.06 30 LEU B O 1
ATOM 722 N N . ALA B 1 31 ? -0.606 -6.34 -11.625 1 97.56 31 ALA B N 1
ATOM 723 C CA . ALA B 1 31 ? -0.324 -7.328 -12.664 1 97.56 31 ALA B CA 1
ATOM 724 C C . ALA B 1 31 ? 1.179 -7.555 -12.812 1 97.56 31 ALA B C 1
ATOM 726 O O . ALA B 1 31 ? 1.636 -8.695 -12.914 1 97.56 31 ALA B O 1
ATOM 727 N N . ASP B 1 32 ? 1.907 -6.441 -12.82 1 97.12 32 ASP B N 1
ATOM 728 C CA . ASP B 1 32 ? 3.357 -6.535 -12.953 1 97.12 32 ASP B CA 1
ATOM 729 C C . ASP B 1 32 ? 3.969 -7.305 -11.789 1 97.12 32 ASP B C 1
ATOM 731 O O . ASP B 1 32 ? 4.965 -8.016 -11.961 1 97.12 32 ASP B O 1
ATOM 735 N N . MET B 1 33 ? 3.383 -7.223 -10.695 1 97.44 33 MET B N 1
ATOM 736 C CA . MET B 1 33 ? 3.873 -7.902 -9.492 1 97.44 33 MET B CA 1
ATOM 737 C C . MET B 1 33 ? 3.285 -9.305 -9.383 1 97.44 33 MET B C 1
ATOM 739 O O . MET B 1 33 ? 3.57 -10.031 -8.43 1 97.44 33 MET B O 1
ATOM 743 N N . ASP B 1 34 ? 2.379 -9.617 -10.312 1 96.69 34 ASP B N 1
ATOM 744 C CA . ASP B 1 34 ? 1.681 -10.898 -10.305 1 96.69 34 ASP B CA 1
ATOM 745 C C . ASP B 1 34 ? 0.869 -11.078 -9.023 1 96.69 34 ASP B C 1
ATOM 747 O O . ASP B 1 34 ? 0.928 -12.133 -8.391 1 96.69 34 ASP B O 1
ATOM 751 N N . LEU B 1 35 ? 0.32 -10.078 -8.648 1 97.31 35 LEU B N 1
ATOM 752 C CA . LEU B 1 35 ? -0.535 -10.086 -7.461 1 97.31 35 LEU B CA 1
ATOM 753 C C . LEU B 1 35 ? -2.006 -9.984 -7.855 1 97.31 35 LEU B C 1
ATOM 755 O O . LEU B 1 35 ? -2.355 -9.258 -8.789 1 97.31 35 LEU B O 1
ATOM 759 N N . LYS B 1 36 ? -2.848 -10.719 -7.137 1 96.62 36 LYS B N 1
ATOM 760 C CA . LYS B 1 36 ? -4.301 -10.664 -7.246 1 96.62 36 LYS B CA 1
ATOM 761 C C . LYS B 1 36 ? -4.957 -10.633 -5.867 1 96.62 36 LYS B C 1
ATOM 763 O O . LYS B 1 36 ? -4.301 -10.891 -4.859 1 96.62 36 LYS B O 1
ATOM 768 N N . VAL B 1 37 ? -6.23 -10.148 -5.891 1 97.5 37 VAL B N 1
ATOM 769 C CA . VAL B 1 37 ? -7.004 -10.188 -4.652 1 97.5 37 VAL B CA 1
ATOM 770 C C . VAL B 1 37 ? -6.812 -11.539 -3.967 1 97.5 37 VAL B C 1
ATOM 772 O O . VAL B 1 37 ? -6.867 -12.586 -4.617 1 97.5 37 VAL B O 1
ATOM 775 N N . GLY B 1 38 ? -6.535 -11.531 -2.756 1 97.12 38 GLY B N 1
ATOM 776 C CA . GLY B 1 38 ? -6.332 -12.758 -1.993 1 97.12 38 GLY B CA 1
ATOM 777 C C . GLY B 1 38 ? -4.867 -13.117 -1.821 1 97.12 38 GLY B C 1
ATOM 778 O O . GLY B 1 38 ? -4.523 -13.922 -0.958 1 97.12 38 GLY B O 1
ATOM 779 N N . HIS B 1 39 ? -3.973 -12.617 -2.664 1 97 39 HIS B N 1
ATOM 780 C CA . HIS B 1 39 ? -2.547 -12.883 -2.51 1 97 39 HIS B CA 1
ATOM 781 C C . HIS B 1 39 ? -1.975 -12.141 -1.308 1 97 39 HIS B C 1
ATOM 783 O O . HIS B 1 39 ? -2.48 -11.078 -0.93 1 97 39 HIS B O 1
ATOM 789 N N . GLU B 1 40 ? -0.979 -12.773 -0.748 1 97.19 40 GLU B N 1
ATOM 790 C CA . GLU B 1 40 ? -0.328 -12.172 0.415 1 97.19 40 GLU B CA 1
ATOM 791 C C . GLU B 1 40 ? 0.827 -11.266 -0.004 1 97.19 40 GLU B C 1
ATOM 793 O O . GLU B 1 40 ? 1.569 -11.594 -0.934 1 97.19 40 GLU B O 1
ATOM 798 N N . VAL B 1 41 ? 0.91 -10.141 0.79 1 98.12 41 VAL B N 1
ATOM 799 C CA . VAL B 1 41 ? 2.033 -9.219 0.651 1 98.12 41 VAL B CA 1
ATOM 800 C C . VAL B 1 41 ? 2.678 -8.977 2.016 1 98.12 41 VAL B C 1
ATOM 802 O O . VAL B 1 41 ? 2.061 -9.227 3.053 1 98.12 41 VAL B O 1
ATOM 805 N N . THR B 1 42 ? 3.912 -8.586 1.992 1 97.12 42 THR B N 1
ATOM 806 C CA . THR B 1 42 ? 4.613 -8.141 3.189 1 97.12 42 THR B CA 1
ATOM 807 C C . THR B 1 42 ? 4.703 -6.613 3.221 1 97.12 42 THR B C 1
ATOM 809 O O . THR B 1 42 ? 5.004 -5.984 2.207 1 97.12 42 THR B O 1
ATOM 812 N N . LEU B 1 43 ? 4.336 -5.969 4.387 1 97.94 43 LEU B N 1
ATOM 813 C CA . LEU B 1 43 ? 4.52 -4.539 4.602 1 97.94 43 LEU B CA 1
ATOM 814 C C . LEU B 1 43 ? 5.773 -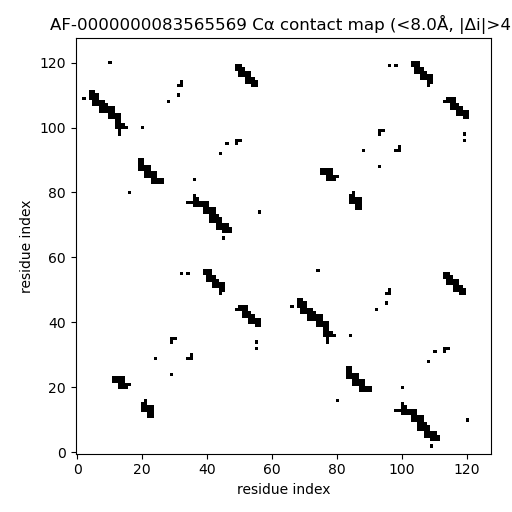4.27 5.422 1 97.94 43 LEU B C 1
ATOM 816 O O . LEU B 1 43 ? 6.004 -4.918 6.445 1 97.94 43 LEU B O 1
ATOM 820 N N . VAL B 1 44 ? 6.602 -3.363 4.93 1 96.81 44 VAL B N 1
ATOM 821 C CA . VAL B 1 44 ? 7.773 -2.881 5.656 1 96.81 44 VAL B CA 1
ATOM 822 C C . VAL B 1 44 ? 7.66 -1.375 5.875 1 96.81 44 VAL B C 1
ATOM 824 O O . VAL B 1 44 ? 7.496 -0.612 4.922 1 96.81 44 VAL B O 1
ATOM 827 N N . TYR B 1 45 ? 7.703 -0.956 7.148 1 97.88 45 TYR B N 1
ATOM 828 C CA . TYR B 1 45 ? 7.562 0.457 7.488 1 97.88 45 TYR B CA 1
ATOM 829 C C . TYR B 1 45 ? 8.914 1.071 7.824 1 97.88 45 TYR B C 1
ATOM 831 O O . TYR B 1 45 ? 9.578 0.644 8.773 1 97.88 45 TYR B O 1
ATOM 839 N N . ASP B 1 46 ? 9.414 1.967 6.93 1 95.88 46 ASP B N 1
ATOM 840 C CA . ASP B 1 46 ? 10.578 2.805 7.195 1 95.88 46 ASP B CA 1
ATOM 841 C C . ASP B 1 46 ? 10.188 4.059 7.973 1 95.88 46 ASP B C 1
ATOM 843 O O . ASP B 1 46 ? 9.797 5.066 7.379 1 95.88 46 ASP B O 1
ATOM 847 N N . ARG B 1 47 ? 10.367 3.994 9.312 1 94.25 47 ARG B N 1
ATOM 848 C CA . ARG B 1 47 ? 9.922 5.086 10.172 1 94.25 47 ARG B CA 1
ATOM 849 C C . ARG B 1 47 ? 10.727 6.355 9.906 1 94.25 47 ARG B C 1
ATOM 851 O O . ARG B 1 47 ? 10.18 7.461 9.953 1 94.25 47 ARG B O 1
ATOM 858 N N . GLU B 1 48 ? 11.938 6.184 9.641 1 92.81 48 GLU B N 1
ATOM 859 C CA . GLU B 1 48 ? 12.82 7.324 9.43 1 92.81 48 GLU B CA 1
ATOM 860 C C . GLU B 1 48 ? 12.383 8.148 8.227 1 92.81 48 GLU B C 1
ATOM 862 O O . GLU B 1 48 ? 12.438 9.383 8.258 1 92.81 48 GLU B O 1
ATOM 867 N N . ASN B 1 49 ? 11.898 7.441 7.191 1 92.62 49 ASN B N 1
ATOM 868 C CA . ASN B 1 49 ? 11.508 8.141 5.973 1 92.62 49 ASN B CA 1
ATOM 869 C C . ASN B 1 49 ? 9.984 8.203 5.836 1 92.62 49 ASN B C 1
ATOM 871 O O . ASN B 1 49 ? 9.469 8.734 4.852 1 92.62 49 ASN B O 1
ATOM 875 N N . GLU B 1 50 ? 9.289 7.711 6.867 1 94.56 50 GLU B N 1
ATOM 876 C CA . GLU B 1 50 ? 7.832 7.66 6.848 1 94.56 50 GLU B CA 1
ATOM 877 C C . GLU B 1 50 ? 7.316 7.078 5.531 1 94.56 50 GLU B C 1
ATOM 879 O O . GLU B 1 50 ? 6.508 7.711 4.844 1 94.56 50 GLU B O 1
ATOM 884 N N . ARG B 1 51 ? 7.754 5.895 5.211 1 96.69 51 ARG B N 1
ATOM 885 C CA . ARG B 1 51 ? 7.461 5.188 3.967 1 96.69 51 ARG B CA 1
ATOM 886 C C . ARG B 1 51 ? 7.055 3.744 4.238 1 96.69 51 ARG B C 1
ATOM 888 O O . ARG B 1 51 ? 7.699 3.053 5.035 1 96.69 51 ARG B O 1
ATOM 895 N N . VAL B 1 52 ? 5.934 3.318 3.617 1 98.06 52 VAL B N 1
ATOM 896 C CA . VAL B 1 52 ? 5.523 1.919 3.668 1 98.06 52 VAL B CA 1
ATOM 897 C C . VAL B 1 52 ? 5.879 1.229 2.352 1 98.06 52 VAL B C 1
ATOM 899 O O . VAL B 1 52 ? 5.492 1.695 1.276 1 98.06 52 VAL B O 1
ATOM 902 N N . ALA B 1 53 ? 6.613 0.142 2.438 1 97.88 53 ALA B N 1
ATOM 903 C CA . ALA B 1 53 ? 6.906 -0.682 1.268 1 97.88 53 ALA B CA 1
ATOM 904 C C . ALA B 1 53 ? 6.008 -1.915 1.228 1 97.88 53 ALA B C 1
ATOM 906 O O . ALA B 1 53 ? 5.805 -2.576 2.248 1 97.88 53 ALA B O 1
ATOM 907 N N . VAL B 1 54 ? 5.418 -2.18 0.097 1 98.19 54 VAL B N 1
ATOM 908 C CA . VAL B 1 54 ? 4.574 -3.342 -0.155 1 98.19 54 VAL B CA 1
ATOM 909 C C . VAL B 1 54 ? 5.266 -4.281 -1.14 1 98.19 54 VAL B C 1
ATOM 911 O O . VAL B 1 54 ? 5.637 -3.869 -2.24 1 98.19 54 VAL B O 1
ATOM 914 N N . GLU B 1 55 ? 5.5 -5.484 -0.731 1 96.69 55 GLU B N 1
ATOM 915 C CA . GLU B 1 55 ? 6.148 -6.48 -1.581 1 96.69 55 GLU B CA 1
ATOM 916 C C . GLU B 1 55 ? 5.453 -7.832 -1.477 1 96.69 55 GLU B C 1
ATOM 918 O O . GLU B 1 55 ? 4.789 -8.117 -0.478 1 96.69 55 GLU B O 1
ATOM 923 N N . ARG B 1 56 ? 5.617 -8.609 -2.564 1 96.31 56 ARG B N 1
ATOM 924 C CA . ARG B 1 56 ? 5.059 -9.961 -2.531 1 96.31 56 ARG B CA 1
ATOM 925 C C . ARG B 1 56 ? 5.605 -10.75 -1.346 1 96.31 56 ARG B C 1
ATOM 927 O O . ARG B 1 56 ? 6.801 -10.703 -1.059 1 96.31 56 ARG B O 1
ATOM 934 N N . ALA B 1 57 ? 4.68 -11.375 -0.604 1 94.75 57 ALA B N 1
ATOM 935 C CA . ALA B 1 57 ? 5.109 -12.227 0.499 1 94.75 57 ALA B CA 1
ATOM 936 C C . ALA B 1 57 ? 5.75 -13.508 -0.02 1 94.75 57 ALA B C 1
ATOM 938 O O . ALA B 1 57 ? 5.289 -14.086 -1.009 1 94.75 57 ALA B O 1
ATOM 939 N N . PRO B 1 58 ? 6.875 -13.828 0.572 1 83.62 58 PRO B N 1
ATOM 940 C CA . PRO B 1 58 ? 7.48 -15.094 0.144 1 83.62 58 PRO B CA 1
ATOM 941 C C . PRO B 1 58 ? 6.535 -16.281 0.313 1 83.62 58 PRO B C 1
ATOM 943 O O . PRO B 1 58 ? 5.707 -16.297 1.227 1 83.62 58 PRO B O 1
ATOM 946 N N . GLU B 1 59 ? 6.199 -16.984 -0.83 1 67.56 59 GLU B N 1
ATOM 947 C CA . GLU B 1 59 ? 5.414 -18.203 -0.688 1 67.56 59 GLU B CA 1
ATOM 948 C C . GLU B 1 59 ? 5.965 -19.094 0.424 1 67.56 59 GLU B C 1
ATOM 950 O O . GLU B 1 59 ? 7.184 -19.188 0.611 1 67.56 59 GLU B O 1
ATOM 955 N N . SER B 1 60 ? 5.258 -18.906 1.604 1 57.97 60 SER B N 1
ATOM 956 C CA . SER B 1 60 ? 5.656 -19.984 2.518 1 57.97 60 SER B CA 1
ATOM 957 C C . SER B 1 60 ? 5.391 -21.359 1.911 1 57.97 60 SER B C 1
ATOM 959 O O . SER B 1 60 ? 4.383 -21.562 1.232 1 57.97 60 SER B O 1
ATOM 961 N N . GLY B 1 61 ? 6.238 -22.156 1.372 1 47.59 61 GLY B N 1
ATOM 962 C CA . GLY B 1 61 ? 5.965 -23.562 1.065 1 47.59 61 GLY B CA 1
ATOM 963 C C . GLY B 1 61 ? 4.816 -24.125 1.874 1 47.59 61 GLY B C 1
ATOM 964 O O . GLY B 1 61 ? 4.746 -23.938 3.09 1 47.59 61 GLY B O 1
ATOM 965 N N . GLY B 1 62 ? 3.553 -24.109 1.523 1 42.16 62 GLY B N 1
ATOM 966 C CA . GLY B 1 62 ? 2.547 -24.953 2.141 1 42.16 62 GLY B CA 1
ATOM 967 C C . GLY B 1 62 ? 3.098 -26.297 2.604 1 42.16 62 GLY B C 1
ATOM 968 O O . GLY B 1 62 ? 3.432 -27.156 1.782 1 42.16 62 GLY B O 1
ATOM 969 N N . VAL B 1 63 ? 4.098 -26.469 3.445 1 36.12 63 VAL B N 1
ATOM 970 C CA . VAL B 1 63 ? 4 -27.797 4.031 1 36.12 63 VAL B CA 1
ATOM 971 C C . VAL B 1 63 ? 2.654 -27.953 4.734 1 36.12 63 VAL B C 1
ATOM 973 O O . VAL B 1 63 ? 2.33 -29.031 5.23 1 36.12 63 VAL B O 1
ATOM 976 N N . PHE B 1 64 ? 1.491 -27.391 4.395 1 30.23 64 PHE B N 1
ATOM 977 C CA . PHE B 1 64 ? 0.371 -28.031 5.078 1 30.23 64 PHE B CA 1
ATOM 978 C C . PHE B 1 64 ? -0.001 -29.344 4.395 1 30.23 64 PHE B C 1
ATOM 980 O O . PHE B 1 64 ? 0.276 -29.531 3.207 1 30.23 64 PHE B O 1
#

Radius of gyration: 14.45 Å; Cα contacts (8 Å, |Δi|>4): 249; chains: 2; bounding box: 36×56×28 Å

pLDDT: mean 88.7, std 17.53, range [30.23, 98.56]

Solvent-accessible surface area (backbone atoms only — not comparable to full-atom values): 7421 Å² total; per-residue (Å²): 123,77,62,87,67,50,40,80,73,45,78,43,48,31,38,72,60,86,95,40,37,26,42,71,50,60,65,69,59,32,54,74,59,71,50,50,72,70,36,56,26,32,36,34,36,28,64,88,75,46,31,39,35,41,29,73,38,75,78,68,76,74,80,115,121,77,63,88,66,49,40,78,71,42,77,43,48,31,38,74,59,87,96,41,38,27,42,71,48,58,65,69,58,33,53,75,59,71,48,50,74,70,37,55,25,32,36,35,36,29,63,88,74,44,30,39,35,41,28,73,39,76,78,68,75,73,79,117

Nearest PDB structures (foldseek):
  1ub4-assembly1_C-2  TM=8.335E-01  e=3.635E-02  Escherichia coli
  2mrn-assembly1_B  TM=7.601E-01  e=3.201E-02  Escherichia coli K-12
  2mru-assembly1_B  TM=8.373E-01  e=1.473E-01  Escherichia coli K-12
  2mru-assembly1_A  TM=8.607E-01  e=3.369E-01  Escherichia coli K-12
  3o27-assembly1_B  TM=5.588E-01  e=1.455E+00  Saccharolobus islandicus

Secondary structure (DSSP, 8-state):
---TTEEEEEEEE-EEETTEEEEE--HHHHHHTT--TT-EEEEEEETTTTEEEEEEPP------/---TTEEEEEEEE-EEETTEEEEE--HHHHHHTT--TT-EEEEEEETTTTEEEEEEPP------

Sequence (128 aa):
MPPERSVLIGRRTVIETGNSQGVTIPQEVLADMDLKVGHEVTLVYDRENERVAVERAPESGGVFMPPERSVLIGRRTVIETGNSQGVTIPQEVLADMDLKVGHEVTLVYDRENERVAVERAPESGGVF